Protein AF-A0A1F8XAC3-F1 (afdb_monomer_lite)

Radius of gyration: 20.21 Å; chains: 1; bounding box: 44×47×53 Å

Structure (mmCIF, N/CA/C/O backbone):
data_AF-A0A1F8XAC3-F1
#
_entry.id   AF-A0A1F8XAC3-F1
#
loop_
_atom_site.group_PDB
_atom_site.id
_atom_site.type_symbol
_atom_site.label_atom_id
_atom_site.label_alt_id
_atom_site.label_comp_id
_atom_site.label_asym_id
_atom_site.label_entity_id
_atom_site.label_seq_id
_atom_site.pdbx_PDB_ins_code
_atom_site.Cartn_x
_atom_site.Cartn_y
_atom_site.Cartn_z
_atom_site.occupancy
_atom_site.B_iso_or_equiv
_atom_site.auth_seq_id
_atom_site.auth_comp_id
_atom_site.auth_asym_id
_atom_site.auth_atom_id
_atom_site.pdbx_PDB_model_num
ATOM 1 N N . MET A 1 1 ? -15.341 -5.602 29.351 1.00 47.81 1 MET A N 1
ATOM 2 C CA . MET A 1 1 ? -14.006 -5.014 29.039 1.00 47.81 1 MET A CA 1
ATOM 3 C C . MET A 1 1 ? -13.212 -5.706 27.918 1.00 47.81 1 MET A C 1
ATOM 5 O O . MET A 1 1 ? -12.562 -4.997 27.159 1.00 47.81 1 MET A O 1
ATOM 9 N N . LYS A 1 2 ? -13.253 -7.042 27.744 1.00 48.47 2 LYS A N 1
ATOM 10 C CA . LYS A 1 2 ? -12.425 -7.762 26.741 1.00 48.47 2 LYS A CA 1
ATOM 11 C C . LYS A 1 2 ? -12.657 -7.351 25.266 1.00 48.47 2 LYS A C 1
ATOM 13 O O . LYS A 1 2 ? -11.693 -7.290 24.507 1.00 48.47 2 LYS A O 1
ATOM 18 N N . LYS A 1 3 ? -13.893 -7.005 24.864 1.00 52.47 3 LYS A N 1
ATOM 19 C CA . LYS A 1 3 ? -14.219 -6.577 23.481 1.00 52.47 3 LYS A CA 1
ATOM 20 C C . LYS A 1 3 ? -13.554 -5.247 23.072 1.00 52.47 3 LYS A C 1
ATOM 22 O O . LYS A 1 3 ? -13.060 -5.150 21.956 1.00 52.47 3 LYS A O 1
ATOM 27 N N . LYS A 1 4 ? -13.452 -4.263 23.983 1.00 55.66 4 LYS A N 1
ATOM 28 C CA . LYS A 1 4 ? -12.776 -2.970 23.723 1.00 55.66 4 LYS A CA 1
ATOM 29 C C . LYS A 1 4 ? -11.272 -3.138 23.459 1.00 55.66 4 LYS A C 1
ATOM 31 O O . LYS A 1 4 ? -10.754 -2.542 22.524 1.00 55.66 4 LYS A O 1
ATOM 36 N N . LYS A 1 5 ? -10.591 -3.997 24.235 1.00 61.62 5 LYS A N 1
ATOM 37 C CA . LYS A 1 5 ? -9.147 -4.276 24.079 1.00 61.62 5 LYS A CA 1
ATOM 38 C C . LYS A 1 5 ? -8.809 -4.969 22.752 1.00 61.62 5 LYS A C 1
ATOM 40 O O . LYS A 1 5 ? -7.773 -4.667 22.170 1.00 61.62 5 LYS A O 1
ATOM 45 N N . LYS A 1 6 ? -9.653 -5.896 22.275 1.00 62.28 6 LYS A N 1
ATOM 46 C CA . LYS A 1 6 ? -9.431 -6.586 20.989 1.00 62.28 6 LYS A CA 1
ATOM 47 C C . LYS A 1 6 ? -9.575 -5.637 19.796 1.00 62.28 6 LYS A C 1
ATOM 49 O O . LYS A 1 6 ? -8.729 -5.674 18.911 1.00 62.28 6 LYS A O 1
ATOM 54 N N . GLY A 1 7 ? -10.579 -4.757 19.819 1.00 68.19 7 GLY A N 1
ATOM 55 C CA . GLY A 1 7 ? -10.755 -3.766 18.757 1.00 68.19 7 GLY A CA 1
ATOM 56 C C . GLY A 1 7 ? -9.574 -2.792 18.653 1.00 68.19 7 GLY A C 1
ATOM 57 O O . GLY A 1 7 ? -9.045 -2.534 17.578 1.00 68.19 7 GLY A O 1
ATOM 58 N N . GLU A 1 8 ? -9.055 -2.312 19.782 1.00 77.44 8 GLU A N 1
ATOM 59 C CA . GLU A 1 8 ? -7.905 -1.403 19.741 1.00 77.44 8 GLU A CA 1
ATOM 60 C C . GLU A 1 8 ? -6.641 -2.052 19.146 1.00 77.44 8 GLU A C 1
ATOM 62 O O . GLU A 1 8 ? -5.909 -1.399 18.406 1.00 77.44 8 GLU A O 1
ATOM 67 N N . LYS A 1 9 ? -6.402 -3.343 19.417 1.00 83.31 9 LYS A N 1
ATOM 68 C CA . LYS A 1 9 ? -5.273 -4.082 18.829 1.00 83.31 9 LYS A CA 1
ATOM 69 C C . LYS A 1 9 ? -5.418 -4.255 17.318 1.00 83.31 9 LYS A C 1
ATOM 71 O O . LYS A 1 9 ? -4.451 -4.033 16.600 1.00 83.31 9 LYS A O 1
ATOM 76 N N . PHE A 1 10 ? -6.608 -4.616 16.840 1.00 83.12 10 PHE A N 1
ATOM 77 C CA . PHE A 1 10 ? -6.841 -4.795 15.407 1.00 83.12 10 PHE A CA 1
ATOM 78 C C . PHE A 1 10 ? -6.774 -3.465 14.644 1.00 83.12 10 PHE A C 1
ATOM 80 O O . PHE A 1 10 ? -6.184 -3.402 13.574 1.00 83.12 10 PHE A O 1
ATOM 87 N N . LEU A 1 11 ? -7.262 -2.367 15.233 1.00 84.81 11 LEU A N 1
ATOM 88 C CA . LEU A 1 11 ? -7.082 -1.033 14.654 1.00 84.81 11 LEU A CA 1
ATOM 89 C C . LEU A 1 11 ? -5.596 -0.648 14.547 1.00 84.81 11 LEU A C 1
ATOM 91 O O . LEU A 1 11 ? -5.177 -0.145 13.511 1.00 84.81 11 LEU A O 1
ATOM 95 N N . LYS A 1 12 ? -4.788 -0.909 15.586 1.00 88.25 12 LYS A N 1
ATOM 96 C CA . LYS A 1 12 ? -3.331 -0.677 15.537 1.00 88.25 12 LYS A CA 1
ATOM 97 C C . LYS A 1 12 ? -2.651 -1.521 14.459 1.00 88.25 12 LYS A C 1
ATOM 99 O O . LYS A 1 12 ? -1.757 -1.017 13.793 1.00 88.25 12 LYS A O 1
ATOM 104 N N . PHE A 1 13 ? -3.099 -2.763 14.268 1.00 90.44 13 PHE A N 1
ATOM 105 C CA . PHE A 1 13 ? -2.629 -3.614 13.178 1.00 90.44 13 PHE A CA 1
ATOM 106 C C . PHE A 1 13 ? -2.939 -3.002 11.806 1.00 90.44 13 PHE A C 1
ATOM 108 O O . PHE A 1 13 ? -2.025 -2.881 11.003 1.00 90.44 13 PHE A O 1
ATOM 115 N N . ILE A 1 14 ? -4.172 -2.535 11.563 1.00 87.25 14 ILE A N 1
ATOM 116 C CA . ILE A 1 14 ? -4.540 -1.871 10.297 1.00 87.25 14 ILE A CA 1
ATOM 117 C C . ILE A 1 14 ? -3.670 -0.631 10.056 1.00 87.25 14 ILE A C 1
ATOM 119 O O . ILE A 1 14 ? -3.167 -0.446 8.952 1.00 87.25 14 ILE A O 1
ATOM 123 N N . ILE A 1 15 ? -3.472 0.201 11.085 1.00 90.38 15 ILE A N 1
ATOM 124 C CA . ILE A 1 15 ? -2.635 1.407 10.989 1.00 90.38 15 ILE A CA 1
ATOM 125 C C . ILE A 1 15 ? -1.196 1.037 10.617 1.00 90.38 15 ILE A C 1
ATOM 127 O O . ILE A 1 15 ? -0.632 1.643 9.713 1.00 90.38 15 ILE A O 1
ATOM 131 N N . ALA A 1 16 ? -0.608 0.047 11.293 1.00 92.88 16 ALA A N 1
ATOM 132 C CA . ALA A 1 16 ? 0.756 -0.391 11.017 1.00 92.88 16 ALA A CA 1
ATOM 133 C C . ALA A 1 16 ? 0.882 -1.003 9.616 1.00 92.88 16 ALA A C 1
ATOM 135 O O . ALA A 1 16 ? 1.798 -0.654 8.885 1.00 92.88 16 ALA A O 1
ATOM 136 N N . TYR A 1 17 ? -0.063 -1.859 9.228 1.00 91.44 17 TYR A N 1
ATOM 137 C CA . TYR A 1 17 ? -0.126 -2.476 7.905 1.00 91.44 17 TYR A CA 1
ATOM 138 C C . TYR A 1 17 ? -0.177 -1.424 6.791 1.00 91.44 17 TYR A C 1
ATOM 140 O O . TYR A 1 17 ? 0.678 -1.427 5.910 1.00 91.44 17 TYR A O 1
ATOM 148 N N . LYS A 1 18 ? -1.117 -0.473 6.871 1.00 90.19 18 LYS A N 1
ATOM 149 C CA . LYS A 1 18 ? -1.237 0.613 5.886 1.00 90.19 18 LYS A CA 1
ATOM 150 C C . LYS A 1 18 ? -0.026 1.535 5.886 1.00 90.19 18 LYS A C 1
ATOM 152 O O . LYS A 1 18 ? 0.438 1.921 4.823 1.00 90.19 18 LYS A O 1
ATOM 157 N N . GLY A 1 19 ? 0.508 1.855 7.065 1.00 92.81 19 GLY A N 1
ATOM 158 C CA . GLY A 1 19 ? 1.713 2.669 7.186 1.00 92.81 19 GLY A CA 1
ATOM 159 C C . GLY A 1 19 ? 2.925 2.010 6.528 1.00 92.81 19 GLY A C 1
ATOM 160 O O . GLY A 1 19 ? 3.632 2.659 5.769 1.00 92.81 19 GLY A O 1
ATOM 161 N N . LEU A 1 20 ? 3.139 0.716 6.774 1.00 94.94 20 LEU A N 1
ATOM 162 C CA . LEU A 1 20 ? 4.241 -0.042 6.178 1.00 94.94 20 LEU A CA 1
ATOM 163 C C . LEU A 1 20 ? 4.097 -0.165 4.662 1.00 94.94 20 LEU A C 1
ATOM 165 O O . LEU A 1 20 ? 5.073 0.062 3.953 1.00 94.94 20 LEU A O 1
ATOM 169 N N . ILE A 1 21 ? 2.894 -0.471 4.170 1.00 90.12 21 ILE A N 1
ATOM 170 C CA . ILE A 1 21 ? 2.629 -0.529 2.728 1.00 90.12 21 ILE A CA 1
ATOM 171 C C . ILE A 1 21 ? 2.859 0.833 2.086 1.00 90.12 21 ILE A C 1
ATOM 173 O O . ILE A 1 21 ? 3.604 0.919 1.118 1.00 90.12 21 ILE A O 1
ATOM 177 N N . GLY A 1 22 ? 2.309 1.902 2.664 1.00 92.31 22 GLY A N 1
ATOM 178 C CA . GLY A 1 22 ? 2.491 3.246 2.128 1.00 92.31 22 GLY A CA 1
ATOM 179 C C . GLY A 1 22 ? 3.960 3.673 2.102 1.00 92.31 22 GLY A C 1
ATOM 180 O O . GLY A 1 22 ? 4.419 4.232 1.113 1.00 92.31 22 GLY A O 1
ATOM 181 N N . LEU A 1 23 ? 4.735 3.363 3.148 1.00 94.81 23 LEU A N 1
ATOM 182 C CA . LEU A 1 23 ? 6.174 3.650 3.172 1.00 94.81 23 LEU A CA 1
ATOM 183 C C . LEU A 1 23 ? 6.933 2.858 2.106 1.00 94.81 23 LEU A C 1
ATOM 185 O O . LEU A 1 23 ? 7.824 3.408 1.462 1.00 94.81 23 LEU A O 1
ATOM 189 N N . PHE A 1 24 ? 6.579 1.589 1.910 1.00 93.94 24 PHE A N 1
ATOM 190 C CA . PHE A 1 24 ? 7.166 0.758 0.867 1.00 93.94 24 PHE A CA 1
ATOM 191 C C . PHE A 1 24 ? 6.852 1.305 -0.533 1.00 93.94 24 PHE A C 1
ATOM 193 O O . PHE A 1 24 ? 7.763 1.465 -1.338 1.00 93.94 24 PHE A O 1
ATOM 200 N N . GLU A 1 25 ? 5.596 1.664 -0.805 1.00 92.81 25 GLU A N 1
ATOM 201 C CA . GLU A 1 25 ? 5.165 2.264 -2.076 1.00 92.81 25 GLU A CA 1
ATOM 202 C C . GLU A 1 25 ? 5.861 3.606 -2.341 1.00 92.81 25 GLU A C 1
ATOM 204 O O . GLU A 1 25 ? 6.279 3.883 -3.467 1.00 92.81 25 GLU A O 1
ATOM 209 N N . LEU A 1 26 ? 6.054 4.430 -1.308 1.00 93.81 26 LEU A N 1
ATOM 210 C CA . LEU A 1 26 ? 6.805 5.681 -1.422 1.00 93.81 26 LEU A CA 1
ATOM 211 C C . LEU A 1 26 ? 8.287 5.435 -1.713 1.00 93.81 26 LEU A C 1
ATOM 213 O O . LEU A 1 26 ? 8.844 6.064 -2.607 1.00 93.81 26 LEU A O 1
ATOM 217 N N . ALA A 1 27 ? 8.928 4.508 -1.002 1.00 91.25 27 ALA A N 1
ATOM 218 C CA . ALA A 1 27 ? 10.325 4.164 -1.255 1.00 91.25 27 ALA A CA 1
ATOM 219 C C . ALA A 1 27 ? 10.518 3.608 -2.676 1.00 91.25 27 ALA A C 1
ATOM 221 O O . ALA A 1 27 ? 11.437 4.021 -3.384 1.00 91.25 27 ALA A O 1
ATOM 222 N N . LEU A 1 28 ? 9.614 2.724 -3.111 1.00 89.62 28 LEU A N 1
ATOM 223 C CA . LEU A 1 28 ? 9.621 2.145 -4.449 1.00 89.62 28 LEU A CA 1
ATOM 224 C C . LEU A 1 28 ? 9.414 3.223 -5.518 1.00 89.62 28 LEU A C 1
ATOM 226 O O . LEU A 1 28 ? 10.197 3.312 -6.456 1.00 89.62 28 LEU A O 1
ATOM 230 N N . SER A 1 29 ? 8.404 4.079 -5.368 1.00 91.56 29 SER A N 1
ATOM 231 C CA . SER A 1 29 ? 8.144 5.149 -6.336 1.00 91.56 29 SER A CA 1
ATOM 232 C C . SER A 1 29 ? 9.279 6.167 -6.399 1.00 91.56 29 SER A C 1
ATOM 234 O O . SER A 1 29 ? 9.654 6.543 -7.499 1.00 91.56 29 SER A O 1
ATOM 236 N N . ILE A 1 30 ? 9.901 6.557 -5.282 1.00 89.44 30 ILE A N 1
ATOM 237 C CA . ILE A 1 30 ? 11.095 7.423 -5.297 1.00 89.44 30 ILE A CA 1
ATOM 238 C C . ILE A 1 30 ? 12.251 6.752 -6.053 1.00 89.44 30 ILE A C 1
ATOM 240 O O . ILE A 1 30 ? 12.917 7.400 -6.857 1.00 89.44 30 ILE A O 1
ATOM 244 N N . SER A 1 31 ? 12.472 5.452 -5.835 1.00 85.69 31 SER A N 1
ATOM 245 C CA . SER A 1 31 ? 13.488 4.689 -6.566 1.00 85.69 31 SER A CA 1
ATOM 246 C C . SER A 1 31 ? 13.222 4.679 -8.078 1.00 85.69 31 SER A C 1
ATOM 248 O O . SER A 1 31 ? 14.146 4.928 -8.853 1.00 85.69 31 SER A O 1
ATOM 250 N N . LEU A 1 32 ? 11.965 4.487 -8.490 1.00 86.62 32 LEU A N 1
ATOM 251 C CA . LEU A 1 32 ? 11.546 4.543 -9.895 1.00 86.62 32 LEU A CA 1
ATOM 252 C C . LEU A 1 32 ? 11.641 5.964 -10.480 1.00 86.62 32 LEU A C 1
ATOM 254 O O . LEU A 1 32 ? 12.080 6.126 -11.614 1.00 86.62 32 LEU A O 1
ATOM 258 N N . LEU A 1 33 ? 11.288 7.000 -9.705 1.00 83.88 33 LEU A N 1
ATOM 259 C CA . LEU A 1 33 ? 11.365 8.407 -10.118 1.00 83.88 33 LEU A CA 1
ATOM 260 C C . LEU A 1 33 ? 12.799 8.822 -10.469 1.00 83.88 33 LEU A C 1
ATOM 262 O O . LEU A 1 33 ? 13.007 9.532 -11.452 1.00 83.88 33 LEU A O 1
ATOM 266 N N . ASN A 1 34 ? 13.781 8.343 -9.701 1.00 83.31 34 ASN A N 1
ATOM 267 C CA . ASN A 1 34 ? 15.198 8.618 -9.947 1.00 83.31 34 ASN A CA 1
ATOM 268 C C . ASN A 1 34 ? 15.718 8.022 -11.270 1.00 83.31 34 ASN A C 1
ATOM 270 O O . ASN A 1 34 ? 16.755 8.471 -11.745 1.00 83.31 34 ASN A O 1
ATOM 274 N N . HIS A 1 35 ? 14.999 7.064 -11.864 1.00 78.69 35 HIS A N 1
ATOM 275 C CA . HIS A 1 35 ? 15.371 6.374 -13.107 1.00 78.69 35 HIS A CA 1
ATOM 276 C C . HIS A 1 35 ? 14.363 6.620 -14.246 1.00 78.69 35 HIS A C 1
ATOM 278 O O . HIS A 1 35 ? 14.362 5.919 -15.250 1.00 78.69 35 HIS A O 1
ATOM 284 N N . LEU A 1 36 ? 13.504 7.643 -14.139 1.00 71.31 36 LEU A N 1
ATOM 285 C CA . LEU A 1 36 ? 12.515 7.984 -15.179 1.00 71.31 36 LEU A CA 1
ATOM 286 C C . LEU A 1 36 ? 13.117 8.347 -16.546 1.00 71.31 36 LEU A C 1
ATOM 288 O O . LEU A 1 36 ? 12.392 8.354 -17.542 1.00 71.31 36 LEU A O 1
ATOM 292 N N . GLY A 1 37 ? 14.400 8.717 -16.582 1.00 66.31 37 GLY A N 1
ATOM 293 C CA . GLY A 1 37 ? 15.130 9.012 -17.816 1.00 66.31 37 GLY A CA 1
ATOM 294 C C . GLY A 1 37 ? 15.706 7.774 -18.502 1.00 66.31 37 GLY A C 1
ATOM 295 O O . GLY A 1 37 ? 16.017 7.842 -19.692 1.00 66.31 37 GLY A O 1
ATOM 296 N N . ASP A 1 38 ? 15.813 6.663 -17.777 1.00 73.00 38 ASP A N 1
ATOM 297 C CA . ASP A 1 38 ? 16.381 5.420 -18.278 1.00 73.00 38 ASP A CA 1
ATOM 298 C C . ASP A 1 38 ? 15.298 4.576 -18.951 1.00 73.00 38 ASP A C 1
ATOM 300 O O . ASP A 1 38 ? 14.092 4.814 -18.810 1.00 73.00 38 ASP A O 1
ATOM 304 N N . SER A 1 39 ? 15.717 3.566 -19.715 1.00 69.94 39 SER A N 1
ATOM 305 C CA . SER A 1 39 ? 14.749 2.602 -20.217 1.00 69.94 39 SER A CA 1
ATOM 306 C C . SER A 1 39 ? 14.111 1.856 -19.038 1.00 69.94 39 SER A C 1
ATOM 308 O O . SER A 1 39 ? 14.724 1.638 -17.985 1.00 69.94 39 SER A O 1
ATOM 310 N N . VAL A 1 40 ? 12.854 1.439 -19.206 1.00 71.62 40 VAL A N 1
ATOM 311 C CA . VAL A 1 40 ? 12.173 0.617 -18.196 1.00 71.62 40 VAL A CA 1
ATOM 312 C C . VAL A 1 40 ? 12.997 -0.645 -17.906 1.00 71.62 40 VAL A C 1
ATOM 314 O O . VAL A 1 40 ? 13.105 -1.071 -16.760 1.00 71.62 40 VAL A O 1
ATOM 317 N N . GLU A 1 41 ? 13.646 -1.202 -18.928 1.00 72.69 41 GLU A N 1
ATOM 318 C CA . GLU A 1 41 ? 14.514 -2.373 -18.808 1.00 72.69 41 GLU A CA 1
ATOM 319 C C . GLU A 1 41 ? 15.707 -2.124 -17.868 1.00 72.69 41 GLU A C 1
ATOM 321 O O . GLU A 1 41 ? 15.954 -2.920 -16.955 1.00 72.69 41 GLU A O 1
ATOM 326 N N . ASP A 1 42 ? 16.384 -0.983 -18.012 1.00 76.69 42 ASP A N 1
ATOM 327 C CA . ASP A 1 42 ? 17.531 -0.599 -17.178 1.00 76.69 42 ASP A CA 1
ATOM 328 C C . ASP A 1 42 ? 17.123 -0.338 -15.723 1.00 76.69 42 ASP A C 1
ATOM 330 O O . ASP A 1 42 ? 17.830 -0.725 -14.785 1.00 76.69 42 ASP A O 1
ATOM 334 N N . THR A 1 43 ? 15.943 0.253 -15.515 1.00 74.12 43 THR A N 1
ATOM 335 C CA . THR A 1 43 ? 15.414 0.512 -14.168 1.00 74.12 43 THR A CA 1
ATOM 336 C C . THR A 1 43 ? 15.141 -0.791 -13.419 1.00 74.12 43 THR A C 1
ATOM 338 O O . THR A 1 43 ? 15.565 -0.962 -12.274 1.00 74.12 43 THR A O 1
ATOM 341 N N . PHE A 1 44 ? 14.450 -1.740 -14.058 1.00 75.12 44 PHE A N 1
ATOM 342 C CA . PHE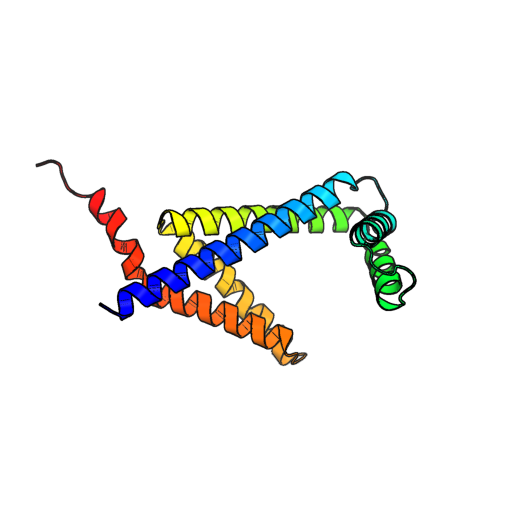 A 1 44 ? 14.150 -3.032 -13.437 1.00 75.12 44 PHE A CA 1
ATOM 343 C C . PHE A 1 44 ? 15.413 -3.876 -13.229 1.00 75.12 44 PHE A C 1
ATOM 345 O O . PHE A 1 44 ? 15.514 -4.570 -12.216 1.00 75.12 44 PHE A O 1
ATOM 352 N N . THR A 1 45 ? 16.390 -3.774 -14.132 1.00 78.25 45 THR A N 1
ATOM 353 C CA . THR A 1 45 ? 17.705 -4.413 -13.975 1.0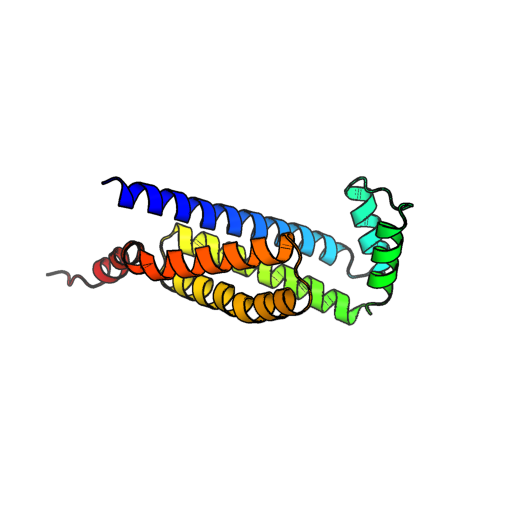0 78.25 45 THR A CA 1
ATOM 354 C C . THR A 1 45 ? 18.444 -3.856 -12.757 1.00 78.25 45 THR A C 1
ATOM 356 O O . THR A 1 45 ? 18.896 -4.618 -11.903 1.00 78.25 45 THR A O 1
ATOM 359 N N . SER A 1 46 ? 18.493 -2.531 -12.601 1.00 77.06 46 SER A N 1
ATOM 360 C CA . SER A 1 46 ? 19.148 -1.874 -11.461 1.00 77.06 46 SER A CA 1
ATOM 361 C C . SER A 1 46 ? 18.471 -2.213 -10.129 1.00 77.06 46 SER A C 1
ATOM 363 O O . SER A 1 46 ? 19.143 -2.466 -9.125 1.00 77.06 46 SER A O 1
ATOM 365 N N . LEU A 1 47 ? 17.136 -2.298 -10.122 1.00 75.44 47 LEU A N 1
ATOM 366 C CA . LEU A 1 47 ? 16.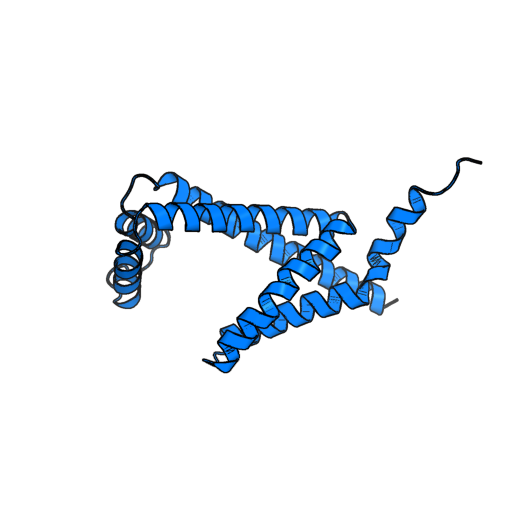366 -2.723 -8.955 1.00 75.44 47 LEU A CA 1
ATOM 367 C C . LEU A 1 47 ? 16.695 -4.176 -8.576 1.00 75.44 47 LEU A C 1
ATOM 369 O O . LEU A 1 47 ? 16.987 -4.448 -7.410 1.00 75.44 47 LEU A O 1
ATOM 373 N N . ALA A 1 48 ? 16.714 -5.088 -9.555 1.00 78.19 48 ALA A N 1
ATOM 374 C CA . ALA A 1 48 ? 17.042 -6.497 -9.345 1.00 78.19 48 ALA A CA 1
ATOM 375 C C . ALA A 1 48 ? 18.451 -6.676 -8.762 1.00 78.19 48 ALA A C 1
ATOM 377 O O . ALA A 1 48 ? 18.621 -7.393 -7.774 1.00 78.19 48 ALA A O 1
ATOM 378 N N . VAL A 1 49 ? 19.434 -5.949 -9.300 1.00 80.75 49 VAL A N 1
ATOM 379 C CA . VAL A 1 49 ? 20.813 -5.948 -8.794 1.00 80.75 49 VAL A CA 1
ATOM 380 C C . VAL A 1 49 ? 20.882 -5.406 -7.363 1.00 80.75 49 VAL A C 1
ATOM 382 O O . VAL A 1 49 ? 21.511 -6.028 -6.509 1.00 80.75 49 VAL A O 1
ATOM 385 N N . SER A 1 50 ? 20.191 -4.301 -7.053 1.00 77.88 50 SER A N 1
ATOM 386 C CA . SER A 1 50 ? 20.191 -3.718 -5.699 1.00 77.88 50 SER A CA 1
ATOM 387 C C . SER A 1 50 ? 19.588 -4.645 -4.635 1.00 77.88 50 SER A C 1
ATOM 389 O O . SER A 1 50 ? 20.004 -4.627 -3.478 1.00 77.88 50 SER A O 1
ATOM 391 N N . MET A 1 51 ? 18.633 -5.489 -5.035 1.00 75.50 51 MET A N 1
ATOM 392 C CA . MET A 1 51 ? 17.987 -6.486 -4.177 1.00 75.50 51 MET A CA 1
ATOM 393 C C . MET A 1 51 ? 18.722 -7.835 -4.175 1.00 75.50 51 MET A C 1
ATOM 395 O O . MET A 1 51 ? 18.229 -8.796 -3.583 1.00 75.50 51 MET A O 1
ATOM 399 N N . ASN A 1 52 ? 19.895 -7.905 -4.816 1.00 81.69 52 ASN A N 1
ATOM 400 C CA . ASN A 1 52 ? 20.722 -9.102 -4.946 1.00 81.69 52 ASN A CA 1
ATOM 401 C C . ASN A 1 52 ? 19.954 -10.291 -5.561 1.00 81.69 52 ASN A C 1
ATOM 403 O O . ASN A 1 52 ? 20.136 -11.445 -5.161 1.00 81.69 52 ASN A O 1
ATOM 407 N N . LEU A 1 53 ? 19.055 -9.989 -6.504 1.00 77.56 53 LEU A N 1
ATOM 408 C CA . LEU A 1 53 ? 18.273 -10.967 -7.250 1.00 77.56 53 LEU A CA 1
ATOM 409 C C . LEU A 1 53 ? 19.074 -11.480 -8.449 1.00 77.56 53 LEU A C 1
ATOM 411 O O . LEU A 1 53 ? 19.736 -10.715 -9.153 1.00 77.56 53 LEU A O 1
ATOM 415 N N . ASP A 1 54 ? 18.983 -12.784 -8.694 1.00 77.38 54 ASP A N 1
ATOM 416 C CA . ASP A 1 54 ? 19.678 -13.430 -9.802 1.00 77.38 54 ASP A CA 1
ATOM 417 C C . ASP A 1 54 ? 19.029 -13.040 -11.137 1.00 77.38 54 ASP A C 1
ATOM 419 O O . ASP A 1 54 ? 17.961 -13.529 -11.510 1.00 77.38 54 ASP A O 1
ATOM 423 N N . THR A 1 55 ? 19.665 -12.111 -11.845 1.00 67.88 55 THR A N 1
ATOM 424 C CA . THR A 1 55 ? 19.120 -11.536 -13.081 1.00 67.88 55 THR A CA 1
ATOM 425 C C . THR A 1 55 ? 19.181 -12.534 -14.248 1.00 67.88 55 THR A C 1
ATOM 427 O O . THR A 1 55 ? 18.390 -12.420 -15.187 1.00 67.88 55 THR A O 1
ATOM 430 N N . ASP A 1 56 ? 20.016 -13.577 -14.145 1.00 72.75 56 ASP A N 1
ATOM 431 C CA . ASP A 1 56 ? 20.077 -14.681 -15.113 1.00 72.75 56 ASP A CA 1
ATOM 432 C C . ASP A 1 56 ? 18.927 -15.682 -14.938 1.00 72.75 56 ASP A C 1
ATOM 434 O O . ASP A 1 56 ? 18.643 -16.497 -15.825 1.00 72.75 56 ASP A O 1
ATOM 438 N N . HIS A 1 57 ? 18.186 -15.602 -13.830 1.00 78.44 57 HIS A N 1
ATOM 439 C CA . HIS A 1 57 ? 17.022 -16.446 -13.628 1.00 78.44 57 HIS A CA 1
ATOM 440 C C . HIS A 1 57 ? 15.933 -16.107 -14.660 1.00 78.44 57 HIS A C 1
ATOM 442 O O . HIS A 1 57 ? 15.474 -14.967 -14.760 1.00 78.44 57 HIS A O 1
ATOM 448 N N . GLN A 1 58 ? 15.448 -17.115 -15.400 1.00 78.00 58 GLN A N 1
ATOM 449 C CA . GLN A 1 58 ? 14.509 -16.938 -16.526 1.00 78.00 58 GLN A CA 1
ATOM 450 C C . GLN A 1 58 ? 13.249 -16.130 -16.173 1.00 78.00 58 GLN A C 1
ATOM 452 O O . GLN A 1 58 ? 12.683 -15.444 -17.022 1.00 78.00 58 GLN A O 1
ATOM 457 N N . ILE A 1 59 ? 12.801 -16.203 -14.917 1.00 74.38 59 ILE A N 1
ATOM 458 C CA . ILE A 1 59 ? 11.639 -15.453 -14.417 1.00 74.38 59 ILE A CA 1
ATOM 459 C C . ILE A 1 59 ? 11.940 -13.949 -14.344 1.00 74.38 59 ILE A C 1
ATOM 461 O O . ILE A 1 59 ? 11.101 -13.143 -14.744 1.00 74.38 59 ILE A O 1
ATOM 465 N N . ILE A 1 60 ? 13.128 -13.577 -13.863 1.00 74.69 60 ILE A N 1
ATOM 466 C CA . ILE A 1 60 ? 13.531 -12.182 -13.658 1.00 74.69 60 ILE A CA 1
ATOM 467 C C . ILE A 1 60 ? 13.826 -11.531 -15.008 1.00 74.69 60 ILE A C 1
ATOM 469 O O . ILE A 1 60 ? 13.244 -10.494 -15.320 1.00 74.69 60 ILE A O 1
ATOM 473 N N . SER A 1 61 ? 14.601 -12.192 -15.869 1.00 75.44 61 SER A N 1
ATOM 474 C CA . SER A 1 61 ? 14.872 -11.702 -17.227 1.00 75.44 61 SER A CA 1
ATOM 475 C C . SER A 1 61 ? 13.605 -11.593 -18.089 1.00 75.44 61 SER A C 1
ATOM 477 O O . SER A 1 61 ? 13.442 -10.632 -18.841 1.00 75.44 61 SER A O 1
ATOM 479 N N . SER A 1 62 ? 12.647 -12.518 -17.942 1.00 76.31 62 SER A N 1
ATOM 480 C CA . SER A 1 62 ? 11.342 -12.415 -18.615 1.00 76.31 62 SER A CA 1
ATOM 481 C C . SER A 1 62 ? 10.485 -11.265 -18.081 1.00 76.31 62 SER A C 1
ATOM 483 O O . SER A 1 62 ? 9.753 -10.644 -18.853 1.00 76.31 62 SER A O 1
ATOM 485 N N . ALA A 1 63 ? 10.542 -10.983 -16.776 1.00 73.56 63 ALA A N 1
ATOM 486 C CA . ALA A 1 63 ? 9.830 -9.862 -16.170 1.00 73.56 63 ALA A CA 1
ATOM 487 C C . ALA A 1 63 ? 10.412 -8.516 -16.629 1.00 73.56 63 ALA A C 1
ATOM 489 O O . ALA A 1 63 ? 9.648 -7.644 -17.037 1.00 73.56 63 ALA A O 1
ATOM 490 N N . ILE A 1 64 ? 11.744 -8.394 -16.651 1.00 75.75 64 ILE A N 1
ATOM 491 C CA . ILE A 1 64 ? 12.481 -7.220 -17.142 1.00 75.75 64 ILE A CA 1
ATOM 492 C C . ILE A 1 64 ? 12.127 -6.935 -18.607 1.00 75.75 64 ILE A C 1
ATOM 494 O O . ILE A 1 64 ? 11.688 -5.833 -18.928 1.00 75.75 64 ILE A O 1
ATOM 498 N N . LYS A 1 65 ? 12.179 -7.948 -19.483 1.00 77.25 65 LYS A N 1
ATOM 499 C CA . LYS A 1 65 ? 11.805 -7.788 -20.899 1.00 77.25 65 LYS A CA 1
ATOM 500 C C . LYS A 1 65 ? 10.350 -7.382 -21.091 1.00 77.25 65 LYS A C 1
ATOM 502 O O . LYS A 1 65 ? 10.055 -6.514 -21.904 1.00 77.25 65 LYS A O 1
ATOM 507 N N . LYS A 1 66 ? 9.419 -7.991 -20.347 1.00 75.44 66 LYS A N 1
ATOM 508 C CA . LYS A 1 66 ? 8.000 -7.599 -20.403 1.00 75.44 66 LYS A CA 1
ATOM 509 C C . LYS A 1 66 ? 7.788 -6.164 -19.929 1.00 75.44 66 LYS A C 1
ATOM 511 O O . LYS A 1 66 ? 6.948 -5.475 -20.497 1.00 75.44 66 LYS A O 1
ATOM 516 N N . ALA A 1 67 ? 8.538 -5.724 -18.922 1.00 68.44 67 ALA A N 1
ATOM 517 C CA . ALA A 1 67 ? 8.507 -4.346 -18.457 1.00 68.44 67 ALA A CA 1
ATOM 518 C C . ALA A 1 67 ? 9.097 -3.383 -19.500 1.00 68.44 67 ALA A C 1
ATOM 520 O O . ALA A 1 67 ? 8.504 -2.340 -19.737 1.00 68.44 67 ALA A O 1
ATOM 521 N N . GLY A 1 68 ? 10.172 -3.764 -20.199 1.00 71.44 68 GLY A N 1
ATOM 522 C CA . GLY A 1 68 ? 10.764 -2.992 -21.302 1.00 71.44 68 GLY A CA 1
ATOM 523 C C . GLY A 1 68 ? 9.821 -2.743 -22.488 1.00 71.44 68 GLY A C 1
ATOM 524 O O . GLY A 1 68 ? 9.952 -1.741 -23.183 1.00 71.44 68 GLY A O 1
ATOM 525 N N . VAL A 1 69 ? 8.819 -3.609 -22.697 1.00 75.81 69 VAL A N 1
ATOM 526 C CA . VAL A 1 69 ? 7.766 -3.404 -23.715 1.00 75.81 69 VAL A CA 1
ATOM 527 C C . VAL A 1 69 ? 6.780 -2.294 -23.311 1.00 75.81 69 VAL A C 1
ATOM 529 O O . VAL A 1 69 ? 6.091 -1.734 -24.166 1.00 75.81 69 VAL A O 1
ATOM 532 N N . LEU A 1 70 ? 6.700 -1.944 -22.023 1.00 70.12 70 LEU A N 1
ATOM 533 C CA . LEU A 1 70 ? 5.882 -0.828 -21.556 1.00 70.12 70 LEU A CA 1
ATOM 534 C C . LEU A 1 70 ? 6.572 0.478 -21.962 1.00 70.12 70 LEU A C 1
ATOM 536 O O . LEU A 1 70 ? 7.647 0.803 -21.470 1.00 70.12 70 LEU A O 1
ATOM 540 N N . GLY A 1 71 ? 5.959 1.248 -22.862 1.00 72.69 71 GLY A N 1
ATOM 541 C CA . GLY A 1 71 ? 6.529 2.529 -23.287 1.00 72.69 71 GLY A CA 1
ATOM 542 C C . GLY A 1 71 ? 6.721 3.503 -22.116 1.00 72.69 71 GLY A C 1
ATOM 543 O O . GLY A 1 71 ? 5.932 3.501 -21.167 1.00 72.69 71 GLY A O 1
ATOM 544 N N . ASN A 1 72 ? 7.718 4.392 -22.217 1.00 73.44 72 ASN A N 1
ATOM 545 C CA . ASN A 1 72 ? 8.089 5.352 -21.160 1.00 73.44 72 ASN A CA 1
ATOM 546 C C . ASN A 1 72 ? 6.898 6.152 -20.598 1.00 73.44 72 ASN A C 1
ATOM 548 O O . ASN A 1 72 ? 6.845 6.431 -19.404 1.00 73.44 72 ASN A O 1
ATOM 552 N N . GLY A 1 73 ? 5.897 6.472 -21.426 1.00 78.00 73 GLY A N 1
ATOM 553 C CA . GLY A 1 73 ? 4.673 7.131 -20.961 1.00 78.00 73 GLY A CA 1
ATOM 554 C C . GLY A 1 73 ? 3.881 6.295 -19.948 1.00 78.00 73 GLY A C 1
ATOM 555 O O . GLY A 1 73 ? 3.469 6.811 -18.913 1.00 78.00 73 GLY A O 1
ATOM 556 N N . MET A 1 74 ? 3.697 4.996 -20.203 1.00 81.56 74 MET A N 1
ATOM 557 C CA . MET A 1 74 ? 2.996 4.093 -19.283 1.00 81.56 74 MET A CA 1
ATOM 558 C C . MET A 1 74 ? 3.792 3.885 -17.991 1.00 81.56 74 MET A C 1
ATOM 560 O O . MET A 1 74 ? 3.202 3.840 -16.914 1.00 81.56 74 MET A O 1
ATOM 564 N N . PHE A 1 75 ? 5.121 3.832 -18.082 1.00 82.19 75 PHE A N 1
ATOM 565 C CA . PHE A 1 75 ? 6.003 3.746 -16.919 1.00 82.19 75 PHE A CA 1
ATOM 566 C C . PHE A 1 75 ? 5.872 4.954 -15.976 1.00 82.19 75 PHE A C 1
ATOM 568 O O . PHE A 1 75 ? 5.761 4.777 -14.759 1.00 82.19 75 PHE A O 1
ATOM 575 N N . ILE A 1 76 ? 5.784 6.170 -16.531 1.00 85.00 76 ILE A N 1
ATOM 576 C CA . ILE A 1 76 ? 5.521 7.396 -15.760 1.00 85.00 76 ILE A CA 1
ATOM 577 C C . ILE A 1 76 ? 4.173 7.297 -15.039 1.00 85.00 76 ILE A C 1
ATOM 579 O O . ILE A 1 76 ? 4.099 7.555 -13.839 1.00 85.00 76 ILE A O 1
ATOM 583 N N . TRP A 1 77 ? 3.112 6.883 -15.741 1.00 85.81 77 TRP A N 1
ATOM 584 C CA . TRP A 1 77 ? 1.780 6.744 -15.144 1.00 85.81 77 TRP A CA 1
ATOM 585 C C . TRP A 1 77 ? 1.728 5.688 -14.037 1.00 85.81 77 TRP A C 1
ATOM 587 O O . TRP A 1 77 ? 1.100 5.926 -13.007 1.00 85.81 77 TRP A O 1
ATOM 597 N N . ILE A 1 78 ? 2.410 4.553 -14.210 1.00 86.88 78 ILE A N 1
ATOM 598 C CA . ILE A 1 78 ? 2.513 3.513 -13.176 1.00 86.88 78 ILE A CA 1
ATOM 599 C C . ILE A 1 78 ? 3.243 4.061 -11.950 1.00 86.88 78 ILE A C 1
ATOM 601 O O . ILE A 1 78 ? 2.736 3.948 -10.836 1.00 86.88 78 ILE A O 1
ATOM 605 N N . THR A 1 79 ? 4.397 4.700 -12.149 1.00 88.00 79 THR A N 1
ATOM 606 C CA . THR A 1 79 ? 5.190 5.286 -11.060 1.00 88.00 79 THR A CA 1
ATOM 607 C C . THR A 1 79 ? 4.395 6.348 -10.299 1.00 88.00 79 THR A C 1
ATOM 609 O O . THR A 1 79 ? 4.349 6.327 -9.068 1.00 88.00 79 THR A O 1
ATOM 612 N N . ALA A 1 80 ? 3.699 7.232 -11.021 1.00 90.00 80 ALA A N 1
ATOM 613 C CA . ALA A 1 80 ? 2.815 8.236 -10.436 1.00 90.00 80 ALA A CA 1
ATOM 614 C C . ALA A 1 80 ? 1.647 7.600 -9.664 1.00 90.00 80 ALA A C 1
ATOM 616 O O . ALA A 1 80 ? 1.298 8.068 -8.581 1.00 90.00 80 ALA A O 1
ATOM 617 N N . GLY A 1 81 ? 1.076 6.511 -10.188 1.00 91.25 81 GLY A N 1
ATOM 618 C CA . GLY A 1 81 ? 0.041 5.733 -9.515 1.00 91.25 81 GLY A CA 1
ATOM 619 C C . GLY A 1 81 ? 0.529 5.163 -8.185 1.00 91.25 81 GLY A C 1
ATOM 620 O O . GLY A 1 81 ? -0.097 5.406 -7.156 1.00 91.25 81 GLY A O 1
ATOM 621 N N . ILE A 1 82 ? 1.676 4.475 -8.181 1.00 91.94 82 ILE A N 1
ATOM 622 C CA . ILE A 1 82 ? 2.277 3.903 -6.965 1.00 91.94 82 ILE A CA 1
ATOM 623 C C . ILE A 1 82 ? 2.560 4.999 -5.933 1.00 91.94 82 ILE A C 1
ATOM 625 O O . ILE A 1 82 ? 2.235 4.834 -4.759 1.00 91.94 82 ILE A O 1
ATOM 629 N N . PHE A 1 83 ? 3.107 6.139 -6.362 1.00 93.75 83 PHE A N 1
ATOM 630 C CA . PHE A 1 83 ? 3.342 7.276 -5.473 1.00 93.75 83 PHE A CA 1
ATOM 631 C C . PHE A 1 83 ? 2.038 7.787 -4.844 1.00 93.75 83 PHE A C 1
ATOM 633 O O . PHE A 1 83 ? 1.959 7.966 -3.628 1.00 93.75 83 PHE A O 1
ATOM 640 N N . ALA A 1 84 ? 0.995 7.988 -5.656 1.00 93.12 84 ALA A N 1
ATOM 641 C CA . ALA A 1 84 ? -0.302 8.462 -5.183 1.00 93.12 84 ALA A CA 1
ATOM 642 C C . ALA A 1 84 ? -0.947 7.484 -4.184 1.00 93.12 84 ALA A C 1
ATOM 644 O O . ALA A 1 84 ? -1.450 7.918 -3.144 1.00 93.12 84 ALA A O 1
ATOM 645 N N . PHE A 1 85 ? -0.882 6.176 -4.457 1.00 90.50 85 PHE A N 1
ATOM 646 C CA . PHE A 1 85 ? -1.346 5.138 -3.533 1.00 90.50 85 PHE A CA 1
ATOM 647 C C . PHE A 1 85 ? -0.543 5.129 -2.229 1.00 90.50 85 PHE A C 1
ATOM 649 O O . PHE A 1 85 ? -1.146 5.112 -1.154 1.00 90.50 85 PHE A O 1
ATOM 656 N N . GLY A 1 86 ? 0.784 5.266 -2.305 1.00 92.50 86 GLY A N 1
ATOM 657 C CA . GLY A 1 86 ? 1.652 5.366 -1.134 1.00 92.50 86 GLY A CA 1
ATOM 658 C C . GLY A 1 86 ? 1.266 6.530 -0.226 1.00 92.50 86 GLY 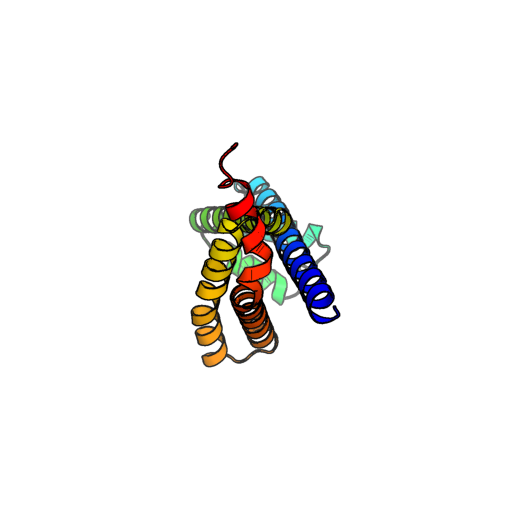A C 1
ATOM 659 O O . GLY A 1 86 ? 1.029 6.346 0.971 1.00 92.50 86 GLY A O 1
ATOM 660 N N . VAL A 1 87 ? 1.105 7.728 -0.799 1.00 93.88 87 VAL A N 1
ATOM 661 C CA . VAL A 1 87 ? 0.634 8.915 -0.065 1.00 93.88 87 VAL A CA 1
ATOM 662 C C . VAL A 1 87 ? -0.744 8.668 0.554 1.00 93.88 87 VAL A C 1
ATOM 664 O O . VAL A 1 87 ? -0.949 8.957 1.735 1.00 93.88 87 VAL A O 1
ATOM 667 N N . MET A 1 88 ? -1.686 8.105 -0.204 1.00 91.38 88 MET A N 1
ATOM 668 C CA . MET A 1 88 ? -3.039 7.817 0.274 1.00 91.38 88 MET A CA 1
ATOM 669 C C . MET A 1 88 ? -3.038 6.842 1.462 1.00 91.38 88 MET A C 1
ATOM 671 O O . MET A 1 88 ? -3.683 7.124 2.473 1.00 91.38 88 MET A O 1
ATOM 675 N N . ASN A 1 89 ? -2.267 5.752 1.395 1.00 90.62 89 ASN A N 1
ATOM 676 C CA . ASN A 1 89 ? -2.126 4.775 2.479 1.00 90.62 89 ASN A CA 1
ATOM 677 C C . ASN A 1 89 ? -1.555 5.410 3.760 1.00 90.62 89 ASN A C 1
ATOM 679 O O . ASN A 1 89 ? -2.032 5.128 4.864 1.00 90.62 89 ASN A O 1
ATOM 683 N N . ILE A 1 90 ? -0.575 6.313 3.634 1.00 92.56 90 ILE A N 1
ATOM 684 C CA . ILE A 1 90 ? -0.025 7.064 4.774 1.00 92.56 90 ILE A CA 1
ATOM 685 C C . ILE A 1 90 ? -1.068 8.017 5.369 1.00 92.56 90 ILE A C 1
ATOM 687 O O . ILE A 1 90 ? -1.228 8.068 6.592 1.00 92.56 90 ILE A O 1
ATOM 691 N N . ILE A 1 91 ? -1.808 8.741 4.525 1.00 92.19 91 ILE A N 1
ATOM 692 C CA . ILE A 1 91 ? -2.885 9.652 4.942 1.00 92.19 91 ILE A CA 1
ATOM 693 C C . ILE A 1 91 ? -3.982 8.885 5.695 1.00 92.19 91 ILE A C 1
ATOM 695 O O . ILE A 1 91 ? -4.430 9.323 6.759 1.00 92.19 91 ILE A O 1
ATOM 699 N N . GLU A 1 92 ? -4.388 7.719 5.193 1.00 89.25 92 GLU A N 1
ATOM 700 C CA . GLU A 1 92 ? -5.334 6.823 5.860 1.00 89.25 92 GLU A CA 1
ATOM 701 C C . GLU A 1 92 ? -4.806 6.326 7.205 1.00 89.25 92 GLU A C 1
ATOM 703 O O . GLU A 1 92 ? -5.513 6.412 8.212 1.00 89.25 92 GLU A O 1
ATOM 708 N N . ALA A 1 93 ? -3.563 5.838 7.250 1.00 90.75 93 ALA A N 1
ATOM 709 C CA . ALA A 1 93 ? -2.937 5.348 8.474 1.00 90.75 93 ALA A CA 1
ATOM 710 C C . ALA A 1 93 ? -2.864 6.448 9.545 1.00 90.75 93 ALA A C 1
ATOM 712 O O . ALA A 1 93 ? -3.254 6.223 10.697 1.00 90.75 93 ALA A O 1
ATOM 713 N N . ALA A 1 94 ? -2.446 7.658 9.163 1.00 90.88 94 ALA A N 1
ATOM 714 C CA . ALA A 1 94 ? -2.417 8.822 10.042 1.00 90.88 94 ALA A CA 1
ATOM 715 C C . ALA A 1 94 ? -3.829 9.201 10.518 1.00 90.88 94 ALA A C 1
ATOM 717 O O . ALA A 1 94 ? -4.067 9.390 11.714 1.00 90.88 94 ALA A O 1
ATOM 718 N N . GLY A 1 95 ? -4.802 9.253 9.609 1.00 86.75 95 GLY A N 1
ATOM 719 C CA . GLY A 1 95 ? -6.189 9.565 9.938 1.00 86.75 95 GLY A CA 1
ATOM 720 C C . GLY A 1 95 ? -6.831 8.544 10.886 1.00 86.75 95 GLY A C 1
ATOM 721 O O . GLY A 1 95 ? -7.488 8.930 11.860 1.00 86.75 95 GLY A O 1
ATOM 722 N N . LEU A 1 96 ? -6.584 7.248 10.677 1.00 87.00 96 LEU A N 1
ATOM 723 C CA . LEU A 1 96 ? -7.008 6.171 11.574 1.00 87.00 96 LEU A CA 1
ATOM 724 C C . LEU A 1 96 ? -6.320 6.275 12.945 1.00 87.00 96 LEU A C 1
ATOM 726 O O . LEU A 1 96 ? -6.984 6.094 13.971 1.00 87.00 96 LEU A O 1
ATOM 730 N N . HIS A 1 97 ? -5.032 6.637 12.983 1.00 88.75 97 HIS A N 1
ATOM 731 C CA . HIS A 1 97 ? -4.285 6.871 14.223 1.00 88.75 97 HIS A CA 1
ATOM 732 C C . HIS A 1 97 ? -4.896 8.004 15.060 1.00 88.75 97 HIS A C 1
ATOM 734 O O . HIS A 1 97 ? -5.170 7.824 16.249 1.00 88.75 97 HIS A O 1
ATOM 740 N N . PHE A 1 98 ? -5.225 9.138 14.433 1.00 84.50 98 PHE A N 1
ATOM 741 C CA . PHE A 1 98 ? -5.878 10.278 15.097 1.00 84.50 98 PHE A CA 1
ATOM 742 C C . PHE A 1 98 ? -7.367 10.080 15.388 1.00 84.50 98 PHE A C 1
ATOM 744 O O . PHE A 1 98 ? -8.020 10.954 15.984 1.00 84.50 98 PHE A O 1
ATOM 751 N N . ARG A 1 99 ? -7.901 8.927 14.990 1.00 82.12 99 ARG A N 1
ATOM 752 C CA . ARG A 1 99 ? -9.310 8.577 15.061 1.00 82.12 99 ARG A CA 1
ATOM 753 C C . ARG A 1 99 ? -10.227 9.564 14.343 1.00 82.12 99 ARG A C 1
ATOM 755 O O . ARG A 1 99 ? -11.257 9.971 14.885 1.00 82.12 99 ARG A O 1
ATOM 762 N N . GLN A 1 100 ? -9.853 9.924 13.121 1.00 78.81 100 GLN A N 1
ATOM 763 C CA . GLN A 1 100 ? -10.644 10.773 12.240 1.00 78.81 100 GLN A CA 1
ATOM 764 C C . GLN A 1 100 ? -11.699 9.969 11.475 1.00 78.81 100 GLN A C 1
ATOM 766 O O . GLN A 1 100 ? -11.413 8.910 10.923 1.00 78.81 100 GLN A O 1
ATOM 771 N N . ARG A 1 101 ? -12.927 10.496 11.406 1.00 77.31 101 ARG A N 1
ATOM 772 C CA . ARG A 1 101 ? -14.046 9.827 10.715 1.00 77.31 101 ARG A CA 1
ATOM 773 C C . ARG A 1 101 ? -13.885 9.808 9.197 1.00 77.31 101 ARG A C 1
ATOM 775 O O . ARG A 1 101 ? -14.301 8.847 8.566 1.00 77.31 101 ARG A O 1
ATOM 782 N N . TRP A 1 102 ? -13.298 10.851 8.608 1.00 82.38 102 TRP A N 1
ATOM 783 C CA . TRP A 1 102 ? -13.087 10.896 7.158 1.00 82.38 102 TRP A CA 1
ATOM 784 C C . TRP A 1 102 ? -12.147 9.772 6.702 1.00 82.38 102 TRP A C 1
ATOM 786 O O . TRP A 1 102 ? -12.412 9.145 5.687 1.00 82.38 102 TRP A O 1
ATOM 796 N N . ALA A 1 103 ? -11.126 9.446 7.500 1.00 82.69 103 ALA A N 1
ATOM 797 C CA . ALA A 1 103 ? -10.171 8.383 7.195 1.00 82.69 103 ALA A CA 1
ATOM 798 C C . ALA A 1 103 ? -10.796 6.986 7.281 1.00 82.69 103 ALA A C 1
ATOM 800 O O . ALA A 1 103 ? -10.435 6.100 6.513 1.00 82.69 103 ALA A O 1
ATOM 801 N N . GLU A 1 104 ? -11.767 6.794 8.178 1.00 80.38 104 GLU A N 1
ATOM 802 C CA . GLU A 1 104 ? -12.555 5.562 8.250 1.00 80.38 104 GLU A CA 1
ATOM 803 C C . GLU A 1 104 ? -13.371 5.356 6.970 1.00 80.38 104 GLU A C 1
ATOM 805 O O . GLU A 1 104 ? -13.290 4.294 6.359 1.00 80.38 104 GLU A O 1
ATOM 810 N N . TRP A 1 105 ? -14.125 6.375 6.544 1.00 80.38 105 TRP A N 1
ATOM 811 C CA . TRP A 1 105 ? -14.911 6.299 5.312 1.00 80.38 105 TRP A CA 1
ATOM 812 C C . TRP A 1 105 ? -14.024 6.127 4.086 1.00 80.38 105 TRP A C 1
ATOM 814 O O . TRP A 1 105 ? -14.318 5.278 3.254 1.00 80.38 105 TRP A O 1
ATOM 824 N N . LEU A 1 106 ? -12.926 6.876 4.010 1.00 84.25 106 LEU A N 1
ATOM 825 C CA . LEU A 1 106 ? -11.974 6.789 2.912 1.00 84.25 106 LEU A CA 1
ATOM 826 C C . LEU A 1 106 ? -11.355 5.384 2.838 1.00 84.25 106 LEU A C 1
ATOM 828 O O . LEU A 1 106 ? -11.419 4.767 1.782 1.00 84.25 106 LEU A O 1
ATOM 832 N N . THR A 1 107 ? -10.938 4.810 3.973 1.00 84.81 107 THR A N 1
ATOM 833 C CA . THR A 1 107 ? -10.440 3.425 4.029 1.00 84.81 107 THR A CA 1
ATOM 834 C C . THR A 1 107 ? -11.506 2.414 3.609 1.00 84.81 107 THR A C 1
ATOM 836 O O . THR A 1 107 ? -11.217 1.498 2.846 1.00 84.81 107 THR A O 1
ATOM 839 N N . VAL A 1 108 ? -12.739 2.531 4.114 1.00 83.62 108 VAL A N 1
ATOM 840 C CA . VAL A 1 108 ? -13.825 1.589 3.791 1.00 83.62 108 VAL A CA 1
ATOM 841 C C . VAL A 1 108 ? -14.184 1.651 2.312 1.00 83.62 108 VAL A C 1
ATOM 843 O O . VAL A 1 108 ? -14.375 0.606 1.701 1.00 83.62 108 VAL A O 1
ATOM 846 N N . VAL A 1 109 ? -14.266 2.853 1.740 1.00 82.25 109 VAL A N 1
ATOM 847 C CA . VAL A 1 109 ? -14.573 3.043 0.320 1.00 82.25 109 VAL A CA 1
ATOM 848 C C . VAL A 1 109 ? -13.423 2.529 -0.537 1.00 82.25 109 VAL A C 1
ATOM 850 O O . VAL A 1 109 ? -13.669 1.709 -1.412 1.00 82.25 109 VAL A O 1
ATOM 853 N N . ALA A 1 110 ? -12.181 2.926 -0.249 1.00 81.75 110 ALA A N 1
ATOM 854 C CA . ALA A 1 110 ? -11.008 2.475 -0.993 1.00 81.75 110 ALA A CA 1
ATOM 855 C C . ALA A 1 110 ? -10.886 0.947 -0.963 1.00 81.75 110 ALA A C 1
ATOM 857 O O . ALA A 1 110 ? -10.895 0.307 -2.006 1.00 81.75 110 ALA A O 1
ATOM 858 N N . THR A 1 111 ? -10.886 0.347 0.231 1.00 82.88 111 THR A N 1
ATOM 859 C CA . THR A 1 111 ? -10.784 -1.114 0.402 1.00 82.88 111 THR A CA 1
ATOM 860 C C . THR A 1 111 ? -11.999 -1.842 -0.188 1.00 82.88 111 THR A C 1
ATOM 862 O O . THR A 1 111 ? -11.869 -2.922 -0.750 1.00 82.88 111 THR A O 1
ATOM 865 N N . GLY A 1 112 ? -13.192 -1.250 -0.091 1.00 81.75 112 GLY A N 1
ATOM 866 C CA . GLY A 1 112 ? -14.421 -1.806 -0.653 1.00 81.75 112 GLY A CA 1
ATOM 867 C C . GLY A 1 112 ? -14.441 -1.814 -2.181 1.00 81.75 112 GLY A C 1
ATOM 868 O O . GLY A 1 112 ? -14.988 -2.745 -2.762 1.00 81.75 112 GLY A O 1
ATOM 869 N N . LEU A 1 113 ? -13.811 -0.830 -2.830 1.00 84.25 113 LEU A N 1
ATOM 870 C CA . LEU A 1 113 ? -13.665 -0.780 -4.288 1.00 84.25 113 LEU A CA 1
ATOM 871 C C . LEU A 1 113 ? -12.738 -1.877 -4.831 1.00 84.25 113 LEU A C 1
ATOM 873 O O . LEU A 1 113 ? -12.921 -2.300 -5.970 1.00 84.25 113 LEU A O 1
ATOM 877 N N . PHE A 1 114 ? -11.800 -2.382 -4.024 1.00 78.06 114 PHE A N 1
ATOM 878 C CA . PHE A 1 114 ? -10.958 -3.520 -4.408 1.00 78.06 114 PHE A CA 1
ATOM 879 C C . PHE A 1 114 ? -11.718 -4.854 -4.404 1.00 78.06 114 PHE A C 1
ATOM 881 O O . PHE A 1 114 ? -11.383 -5.741 -5.183 1.00 78.06 114 PHE A O 1
ATOM 888 N N . ILE A 1 115 ? -12.779 -4.999 -3.601 1.00 82.19 115 ILE A N 1
ATOM 889 C CA . ILE A 1 115 ? -13.494 -6.278 -3.444 1.00 82.19 115 ILE A CA 1
ATOM 890 C C . ILE A 1 115 ? -14.102 -6.794 -4.765 1.00 82.19 115 ILE A C 1
ATOM 892 O O . ILE A 1 115 ? -13.871 -7.960 -5.081 1.00 82.19 115 ILE A O 1
ATOM 896 N N . PRO A 1 116 ? -14.859 -6.004 -5.562 1.00 78.31 116 PRO A N 1
ATOM 897 C CA . PRO A 1 116 ? -15.393 -6.476 -6.843 1.00 78.31 116 PRO A CA 1
ATOM 898 C C . PRO A 1 116 ? -14.297 -6.900 -7.822 1.00 78.31 116 PRO A C 1
ATOM 900 O O . PRO A 1 116 ? -14.448 -7.898 -8.524 1.00 78.31 116 PRO A O 1
ATOM 903 N N . PHE A 1 117 ? -13.193 -6.151 -7.844 1.00 78.81 117 PHE A N 1
ATOM 904 C CA . PHE A 1 117 ? -12.052 -6.419 -8.709 1.00 78.81 117 PHE A CA 1
ATOM 905 C C . PHE A 1 117 ? -11.347 -7.729 -8.320 1.00 78.81 117 PHE A C 1
ATOM 907 O O . PHE A 1 117 ? -11.157 -8.611 -9.154 1.00 78.81 117 PHE A O 1
ATOM 914 N N . GLU A 1 118 ? -11.052 -7.914 -7.034 1.00 79.25 118 GLU A N 1
ATOM 915 C CA . GLU A 1 118 ? -10.430 -9.136 -6.512 1.00 79.25 118 GLU A CA 1
ATOM 916 C C . GLU A 1 118 ? -11.339 -10.357 -6.650 1.00 79.25 118 GLU A C 1
ATOM 918 O O . GLU A 1 118 ? -10.868 -11.457 -6.935 1.00 79.25 118 GLU A O 1
ATOM 923 N N . LEU A 1 119 ? -12.651 -10.175 -6.484 1.00 81.62 119 LEU A N 1
ATOM 924 C CA . LEU A 1 119 ? -13.622 -11.241 -6.686 1.00 81.62 119 LEU A CA 1
ATOM 925 C C . LEU A 1 119 ? -13.623 -11.715 -8.143 1.00 81.62 119 LEU A C 1
ATOM 927 O O . LEU A 1 119 ? -13.621 -12.922 -8.379 1.00 81.62 119 LEU A O 1
ATOM 931 N N . TYR A 1 120 ? -13.576 -10.789 -9.105 1.00 83.00 120 TYR A N 1
ATOM 932 C CA . TYR A 1 120 ? -13.452 -11.129 -10.523 1.00 83.00 120 TYR A CA 1
ATOM 933 C C . TYR A 1 120 ? -12.172 -11.935 -10.789 1.00 83.00 120 TYR A C 1
ATOM 935 O O . TYR A 1 120 ? -12.223 -13.004 -11.397 1.00 83.00 120 TYR A O 1
ATOM 943 N N . GLU A 1 121 ? -11.035 -11.489 -10.248 1.00 78.94 121 GLU A N 1
ATOM 944 C CA . GLU A 1 121 ? -9.762 -12.199 -10.391 1.00 78.94 121 GLU A CA 1
ATOM 945 C C . GLU A 1 121 ? -9.754 -13.598 -9.761 1.00 78.94 121 GLU A C 1
ATOM 947 O O . GLU A 1 121 ? -9.118 -14.508 -10.302 1.00 78.94 121 GLU A O 1
ATOM 952 N N . VAL A 1 122 ? -10.417 -13.783 -8.615 1.00 80.56 122 VAL A N 1
ATOM 953 C CA . VAL A 1 122 ? -10.533 -15.088 -7.947 1.00 80.56 122 VAL A CA 1
ATOM 954 C C . VAL A 1 122 ? -11.440 -16.026 -8.738 1.00 80.56 122 VAL A C 1
ATOM 956 O O . VAL A 1 122 ? -11.113 -17.206 -8.853 1.00 80.56 122 VAL A O 1
ATOM 959 N N . ILE A 1 123 ? -12.543 -15.518 -9.299 1.00 83.62 123 ILE A N 1
ATOM 960 C CA . ILE A 1 123 ? -13.445 -16.304 -10.154 1.00 83.62 123 ILE A CA 1
ATOM 961 C C . ILE A 1 123 ? -12.707 -16.781 -11.409 1.00 83.62 123 ILE A C 1
ATOM 963 O O . ILE A 1 123 ? -12.875 -17.929 -11.814 1.00 83.62 123 ILE A O 1
ATOM 967 N N . GLU A 1 124 ? -11.865 -15.933 -12.001 1.00 81.62 124 GLU A N 1
ATOM 968 C CA . GLU A 1 124 ? -11.103 -16.289 -13.198 1.00 81.62 124 GLU A CA 1
ATOM 969 C C . GLU A 1 124 ? -9.937 -17.244 -12.888 1.00 81.62 124 GLU A C 1
ATOM 971 O O . GLU A 1 124 ? -9.718 -18.221 -13.607 1.00 81.62 124 GLU A O 1
ATOM 976 N N . LYS A 1 125 ? -9.175 -16.983 -11.815 1.00 78.31 125 LYS A N 1
ATOM 977 C CA . LYS A 1 125 ? -8.067 -17.841 -11.363 1.00 78.31 125 LYS A CA 1
ATOM 978 C C . LYS A 1 125 ? -7.960 -17.846 -9.842 1.00 78.31 125 LYS A C 1
ATOM 980 O O . LYS A 1 125 ? -7.443 -16.907 -9.229 1.00 78.31 125 LYS A O 1
ATOM 985 N N . VAL A 1 126 ? -8.347 -18.969 -9.244 1.00 79.25 126 VAL A N 1
ATOM 986 C CA . VAL A 1 126 ? -8.206 -19.203 -7.805 1.00 79.25 126 VAL A CA 1
ATOM 987 C C . VAL A 1 126 ? -6.734 -19.440 -7.469 1.00 79.25 126 VAL A C 1
ATOM 989 O O . VAL A 1 126 ? -6.171 -20.490 -7.771 1.00 79.25 126 VAL A O 1
ATOM 992 N N . THR A 1 127 ? -6.103 -18.470 -6.812 1.00 85.00 127 THR A N 1
ATOM 993 C CA . THR A 1 127 ? -4.773 -18.634 -6.211 1.00 85.00 127 THR A CA 1
ATOM 994 C C . THR A 1 127 ? -4.843 -18.334 -4.720 1.00 85.00 127 THR A C 1
ATOM 996 O O . THR A 1 127 ? -5.617 -17.481 -4.282 1.00 85.00 127 THR A O 1
ATOM 999 N N . VAL A 1 128 ? -4.022 -19.029 -3.924 1.00 82.56 128 VAL A N 1
ATOM 1000 C CA . VAL A 1 128 ? -3.993 -18.868 -2.457 1.00 82.56 128 VAL A CA 1
ATOM 1001 C C . VAL A 1 128 ? -3.761 -17.406 -2.068 1.00 82.56 128 VAL A C 1
ATOM 1003 O O . VAL A 1 128 ? -4.420 -16.890 -1.169 1.00 82.56 128 VAL A O 1
ATOM 1006 N N . LEU A 1 129 ? -2.871 -16.725 -2.792 1.00 78.75 129 LEU A N 1
ATOM 1007 C CA . LEU A 1 129 ? -2.539 -15.323 -2.566 1.00 78.75 129 LEU A CA 1
ATOM 1008 C C . LEU A 1 129 ? -3.742 -14.401 -2.827 1.00 78.75 129 LEU A C 1
ATOM 1010 O O . LEU A 1 129 ? -4.061 -13.581 -1.972 1.00 78.75 129 LEU A O 1
ATOM 1014 N N . ARG A 1 130 ? -4.463 -14.573 -3.945 1.00 78.00 130 ARG A N 1
ATOM 1015 C CA . ARG A 1 130 ? -5.655 -13.761 -4.264 1.00 78.00 130 ARG A CA 1
ATOM 1016 C C . ARG A 1 130 ? -6.771 -13.942 -3.240 1.00 78.00 130 ARG A C 1
ATOM 1018 O O . ARG A 1 130 ? -7.352 -12.965 -2.778 1.00 78.00 130 ARG A O 1
ATOM 1025 N N . VAL A 1 131 ? -7.032 -15.187 -2.837 1.00 83.69 131 VAL A N 1
ATOM 1026 C CA . VAL A 1 131 ? -8.045 -15.491 -1.815 1.00 83.69 131 VAL A CA 1
ATOM 1027 C C . VAL A 1 131 ? -7.667 -14.872 -0.466 1.00 83.69 131 VAL A C 1
ATOM 1029 O O . VAL A 1 131 ? -8.527 -14.314 0.213 1.00 83.69 131 VAL A O 1
ATOM 1032 N N . ALA A 1 132 ? -6.388 -14.925 -0.080 1.00 83.31 132 ALA A N 1
ATOM 1033 C CA . ALA A 1 132 ? -5.916 -14.320 1.163 1.00 83.31 132 ALA A CA 1
ATOM 1034 C C . ALA A 1 132 ? -6.101 -12.792 1.179 1.00 83.31 132 ALA A C 1
ATOM 1036 O O . ALA A 1 132 ? -6.562 -12.252 2.187 1.00 83.31 132 ALA A O 1
ATOM 1037 N N . ILE A 1 133 ? -5.794 -12.110 0.069 1.00 82.31 133 ILE A N 1
ATOM 1038 C CA . ILE A 1 133 ? -5.990 -10.657 -0.064 1.00 82.31 133 ILE A CA 1
ATOM 1039 C C . ILE A 1 133 ? -7.479 -10.301 0.026 1.00 82.31 133 ILE A C 1
ATOM 1041 O O . ILE A 1 133 ? -7.851 -9.452 0.838 1.00 82.31 133 ILE A O 1
ATOM 1045 N N . LEU A 1 134 ? -8.341 -11.014 -0.706 1.00 82.94 134 LEU A N 1
ATOM 1046 C CA . LEU A 1 134 ? -9.788 -10.788 -0.677 1.00 82.94 134 LEU A CA 1
ATOM 1047 C C . LEU A 1 134 ? -10.354 -10.916 0.747 1.00 82.94 134 LEU A C 1
ATOM 1049 O O . LEU A 1 134 ? -11.106 -10.059 1.216 1.00 82.94 134 LEU A O 1
ATOM 1053 N N . LEU A 1 135 ? -9.958 -11.965 1.474 1.00 86.31 135 LEU A N 1
ATOM 1054 C CA . LEU A 1 135 ? -10.376 -12.170 2.863 1.00 86.31 135 LEU A CA 1
ATOM 1055 C C . LEU A 1 135 ? -9.880 -11.056 3.790 1.00 86.31 135 LEU A C 1
ATOM 1057 O O . LEU A 1 135 ? -10.621 -10.628 4.680 1.00 86.31 135 LEU A O 1
ATOM 1061 N N . LEU A 1 136 ? -8.653 -10.572 3.588 1.00 83.06 136 LEU A N 1
ATOM 1062 C CA . LEU A 1 136 ? -8.097 -9.460 4.353 1.00 83.06 136 LEU A CA 1
ATOM 1063 C C . LEU A 1 136 ? -8.905 -8.175 4.126 1.00 83.06 136 LEU A C 1
ATOM 1065 O O . LEU A 1 136 ? -9.309 -7.534 5.099 1.00 83.06 136 LEU A O 1
ATOM 1069 N N . ASN A 1 137 ? -9.207 -7.834 2.873 1.00 86.81 137 ASN A N 1
ATOM 1070 C CA . ASN A 1 137 ? -9.996 -6.652 2.526 1.00 86.81 137 ASN A CA 1
ATOM 1071 C C . ASN A 1 137 ? -11.420 -6.721 3.086 1.00 86.81 137 ASN A C 1
ATOM 1073 O O . ASN A 1 137 ? -11.885 -5.766 3.718 1.00 86.81 137 ASN A O 1
ATOM 1077 N N . ILE A 1 138 ? -12.081 -7.879 2.972 1.00 86.19 138 ILE A N 1
ATOM 1078 C CA . ILE A 1 138 ? -13.389 -8.122 3.597 1.00 86.19 138 ILE A CA 1
ATOM 1079 C C . ILE A 1 138 ? -13.305 -7.937 5.117 1.00 86.19 138 ILE A C 1
ATOM 1081 O O . ILE A 1 138 ? -14.164 -7.276 5.708 1.00 86.19 138 ILE A O 1
ATOM 1085 N N . ALA A 1 139 ? -12.270 -8.476 5.769 1.00 84.88 139 ALA A N 1
ATOM 1086 C CA . ALA A 1 139 ? -12.087 -8.342 7.211 1.00 84.88 139 ALA A CA 1
ATOM 1087 C C . ALA A 1 139 ? -11.889 -6.879 7.640 1.00 84.88 139 ALA A C 1
ATOM 1089 O O . ALA A 1 139 ? -12.469 -6.461 8.646 1.00 84.88 139 ALA A O 1
ATOM 1090 N N . ILE A 1 140 ? -11.124 -6.089 6.878 1.00 83.00 140 ILE A N 1
ATOM 1091 C CA . ILE A 1 140 ? -10.911 -4.654 7.127 1.00 83.00 140 ILE A CA 1
ATOM 1092 C C . ILE A 1 140 ? -12.235 -3.889 7.015 1.00 83.00 140 ILE A C 1
ATOM 1094 O O . ILE A 1 140 ? -12.614 -3.182 7.955 1.00 83.00 140 ILE A O 1
ATOM 1098 N N . VAL A 1 141 ? -12.962 -4.065 5.906 1.00 83.50 141 VAL A N 1
ATOM 1099 C CA . VAL A 1 141 ? -14.244 -3.387 5.653 1.00 83.50 141 VAL A CA 1
ATOM 1100 C C . VAL A 1 141 ? -15.267 -3.752 6.725 1.00 83.50 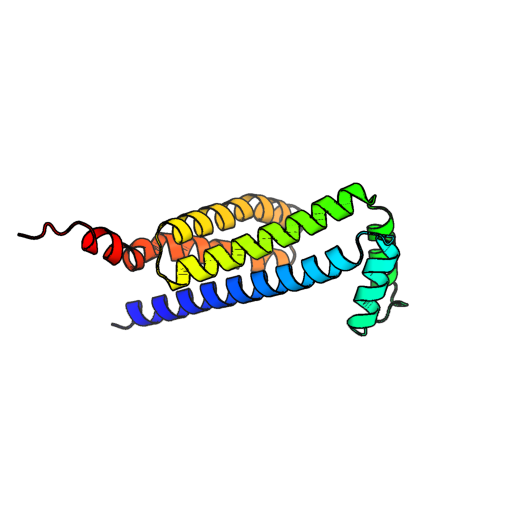141 VAL A C 1
ATOM 1102 O O . VAL A 1 141 ? -15.865 -2.865 7.341 1.00 83.50 141 VAL A O 1
ATOM 1105 N N . TYR A 1 142 ? -15.426 -5.046 7.012 1.00 85.31 142 TYR A N 1
ATOM 1106 C CA . TYR A 1 142 ? -16.344 -5.532 8.040 1.00 85.31 142 TYR A CA 1
ATOM 1107 C C . TYR A 1 142 ? -15.998 -4.971 9.422 1.00 85.31 142 TYR A C 1
ATOM 1109 O O . TYR A 1 142 ? -16.879 -4.527 10.165 1.00 85.31 142 TYR A O 1
ATOM 1117 N N . TYR A 1 143 ? -14.711 -4.965 9.776 1.00 82.50 143 TYR A N 1
ATOM 1118 C CA . TYR A 1 143 ? -14.255 -4.475 11.067 1.00 82.50 143 TYR A CA 1
ATOM 1119 C C . TYR A 1 143 ? -14.548 -2.984 11.251 1.00 82.50 143 TYR A C 1
ATOM 1121 O O . TYR A 1 143 ? -15.131 -2.600 12.269 1.00 82.50 143 TYR A O 1
ATOM 1129 N N . LEU A 1 144 ? -14.186 -2.147 10.275 1.00 78.75 144 LEU A N 1
ATOM 1130 C CA . LEU A 1 144 ? -14.429 -0.705 10.343 1.00 78.75 144 LEU A CA 1
ATOM 1131 C C . LEU A 1 144 ? -15.933 -0.406 10.368 1.00 78.75 144 LEU A C 1
ATOM 1133 O O . LEU A 1 144 ? -16.401 0.302 11.259 1.00 78.75 144 LEU A O 1
ATOM 1137 N N . ALA A 1 145 ? -16.720 -1.058 9.504 1.00 78.44 145 ALA A N 1
ATOM 1138 C CA . ALA A 1 145 ? -18.171 -0.887 9.463 1.00 78.44 145 ALA A CA 1
ATOM 1139 C C . ALA A 1 145 ? -18.865 -1.246 10.790 1.00 78.44 145 ALA A C 1
ATOM 1141 O O . ALA A 1 145 ? -19.829 -0.586 11.183 1.00 78.44 145 ALA A O 1
ATOM 1142 N N . LYS A 1 146 ? -18.364 -2.261 11.505 1.00 77.94 146 LYS A N 1
ATOM 1143 C CA . LYS A 1 146 ? -18.901 -2.705 12.800 1.00 77.94 146 LYS A CA 1
ATOM 1144 C C . LYS A 1 146 ? -18.438 -1.845 13.979 1.00 77.94 146 LYS A C 1
ATOM 1146 O O . LYS A 1 146 ? -19.136 -1.765 14.988 1.00 77.94 146 LYS A O 1
ATOM 1151 N N . HIS A 1 147 ? -17.274 -1.204 13.878 1.00 70.88 147 HIS A N 1
ATOM 1152 C CA . HIS A 1 147 ? -16.646 -0.456 14.970 1.00 70.88 147 HIS A CA 1
ATOM 1153 C C . HIS A 1 147 ? -16.736 1.078 14.841 1.00 70.88 147 HIS A C 1
ATOM 1155 O O . HIS A 1 147 ? -16.007 1.788 15.541 1.00 70.88 147 HIS A O 1
ATOM 1161 N N . LYS A 1 148 ? -17.711 1.593 14.074 1.00 65.69 148 LYS A N 1
ATOM 1162 C CA . LYS A 1 148 ? -18.054 3.030 13.929 1.00 65.69 148 LYS A CA 1
ATOM 1163 C C . LYS A 1 148 ? -18.146 3.800 15.259 1.00 65.69 148 LYS A C 1
ATOM 1165 O O . LYS A 1 148 ? -17.904 5.005 15.336 1.00 65.69 148 LYS A O 1
ATOM 1170 N N . GLU A 1 149 ? -18.485 3.117 16.353 1.00 59.00 149 GLU A N 1
ATOM 1171 C CA . GLU A 1 149 ? -18.596 3.710 17.694 1.00 59.00 149 GLU A CA 1
ATOM 1172 C C . GLU A 1 149 ? -17.257 4.156 18.307 1.00 59.00 149 GLU A C 1
ATOM 1174 O O . GLU A 1 149 ? -17.243 5.058 19.147 1.00 59.00 149 GLU A O 1
ATOM 1179 N N . LEU A 1 150 ? -16.121 3.588 17.878 1.00 58.22 150 LEU A N 1
ATOM 1180 C CA . LEU A 1 150 ? -14.790 3.982 18.366 1.00 58.22 150 LEU A CA 1
ATOM 1181 C C . LEU A 1 150 ? -14.410 5.414 17.950 1.00 58.22 150 LEU A C 1
ATOM 1183 O O . LEU A 1 150 ? -13.619 6.062 18.642 1.00 58.22 150 LEU A O 1
ATOM 1187 N N . PHE A 1 151 ? -15.023 5.917 16.875 1.00 58.38 151 PHE A N 1
ATOM 1188 C CA . PHE A 1 151 ? -14.779 7.232 16.278 1.00 58.38 151 PHE A CA 1
ATOM 1189 C C . PHE A 1 151 ? -15.949 8.212 16.522 1.00 58.38 151 PHE A C 1
ATOM 1191 O O . PHE A 1 151 ? -15.898 9.385 16.134 1.00 58.38 151 PHE A O 1
ATOM 1198 N N . LYS A 1 152 ? -17.011 7.786 17.236 1.00 56.69 152 LYS A N 1
ATOM 1199 C CA . LYS A 1 152 ? -18.150 8.657 17.586 1.00 56.69 152 LYS A CA 1
ATOM 1200 C C . LYS A 1 152 ? -17.772 9.788 18.558 1.00 56.69 152 LYS A C 1
ATOM 1202 O O . LYS A 1 152 ? -18.338 10.873 18.444 1.00 56.69 152 LYS A O 1
ATOM 1207 N N . ARG A 1 153 ? -16.798 9.578 19.455 1.00 54.03 153 ARG A N 1
ATOM 1208 C CA . ARG A 1 153 ? -16.502 10.473 20.597 1.00 54.03 153 ARG A CA 1
ATOM 1209 C C . ARG A 1 153 ? -15.977 11.877 20.245 1.00 54.03 153 ARG A C 1
ATOM 1211 O O . ARG A 1 153 ? -16.273 12.796 20.996 1.00 54.03 153 ARG A O 1
ATOM 1218 N N . LYS A 1 154 ? -15.254 12.085 19.135 1.00 51.72 154 LYS A N 1
ATOM 1219 C CA . LYS A 1 154 ? -14.676 13.416 18.824 1.00 51.72 154 LYS A CA 1
ATOM 1220 C C . LYS A 1 154 ? -15.682 14.424 18.255 1.00 51.72 154 LYS A C 1
ATOM 1222 O O . LYS A 1 154 ? -15.597 15.595 18.593 1.00 51.72 154 LYS A O 1
ATOM 1227 N N . ALA A 1 155 ? -16.672 13.995 17.468 1.00 52.34 155 ALA A N 1
ATOM 1228 C CA . ALA A 1 155 ? -17.627 14.948 16.882 1.00 52.34 155 ALA A CA 1
ATOM 1229 C C . ALA A 1 155 ? -18.618 15.539 17.904 1.00 52.34 155 ALA A C 1
ATOM 1231 O O . ALA A 1 155 ? -19.187 16.591 17.646 1.00 52.34 155 ALA A O 1
ATOM 1232 N N . MET A 1 156 ? -18.829 14.883 19.054 1.00 52.22 156 MET A N 1
ATOM 1233 C CA . MET A 1 156 ? -19.647 15.445 20.140 1.00 52.22 156 MET A CA 1
ATOM 1234 C C . MET A 1 156 ? -18.857 16.403 21.042 1.00 52.22 156 MET A C 1
ATOM 1236 O O . MET A 1 156 ? -19.447 17.319 21.598 1.00 52.22 156 MET A O 1
ATOM 1240 N N . ALA A 1 157 ? -17.531 16.252 21.138 1.00 53.94 157 ALA A N 1
ATOM 1241 C CA . ALA A 1 157 ? -16.686 17.139 21.942 1.00 53.94 157 ALA A CA 1
ATOM 1242 C C . ALA A 1 157 ? -16.550 18.555 21.346 1.00 53.94 157 ALA A C 1
ATOM 1244 O O . ALA A 1 157 ? -16.273 19.493 22.078 1.00 53.94 157 ALA A O 1
ATOM 1245 N N . HIS A 1 158 ? -16.780 18.721 20.039 1.00 52.91 158 HIS A N 1
ATOM 1246 C CA . HIS A 1 158 ? -16.763 20.026 19.364 1.00 52.91 158 HIS A CA 1
ATOM 1247 C C . HIS A 1 158 ? -18.146 20.704 19.305 1.00 52.91 158 HIS A C 1
ATOM 1249 O O . HIS A 1 158 ? -18.284 21.779 18.738 1.00 52.91 158 HIS A O 1
ATOM 1255 N N . ARG A 1 159 ? -19.185 20.053 19.849 1.00 56.19 159 ARG A N 1
ATOM 1256 C CA . ARG A 1 159 ? -20.584 20.510 19.798 1.00 56.19 159 ARG A CA 1
ATOM 1257 C C . ARG A 1 159 ? -21.173 20.824 21.173 1.00 56.19 159 ARG A C 1
ATOM 1259 O O . ARG A 1 159 ? -22.365 21.094 21.251 1.00 56.19 159 ARG A O 1
ATOM 1266 N N . ALA A 1 160 ? -20.371 20.762 22.237 1.00 51.38 160 ALA A N 1
ATOM 1267 C CA . ALA A 1 160 ? -20.791 21.253 23.542 1.00 51.38 160 ALA A CA 1
ATOM 1268 C C . ALA A 1 160 ? -20.850 22.790 23.477 1.00 51.38 160 ALA A C 1
ATOM 1270 O O . ALA A 1 160 ? -19.817 23.403 23.202 1.00 51.38 160 ALA A O 1
ATOM 1271 N N . PRO A 1 161 ? -22.020 23.419 23.683 1.00 57.25 161 PRO A N 1
ATOM 1272 C CA . PRO A 1 161 ? -22.080 24.855 23.899 1.00 57.25 161 PRO A CA 1
ATOM 1273 C C . PRO A 1 161 ? -21.332 25.159 25.196 1.00 57.25 161 PRO A C 1
ATOM 1275 O O . PRO A 1 161 ? -21.576 24.514 26.215 1.00 57.25 161 PRO A O 1
ATOM 1278 N N . SER A 1 162 ? -20.419 26.123 25.151 1.00 59.66 162 SER A N 1
ATOM 1279 C CA . SER A 1 162 ? -19.975 26.847 26.337 1.00 59.66 162 SER A CA 1
ATOM 1280 C C . SER A 1 162 ? -21.205 27.523 26.946 1.00 59.66 162 SER A C 1
ATOM 1282 O O . SER A 1 162 ? -21.683 28.519 26.399 1.00 59.66 162 SER A O 1
ATOM 1284 N N . ALA A 1 163 ? -21.747 26.924 28.001 1.00 55.88 163 ALA A N 1
ATOM 1285 C CA . ALA A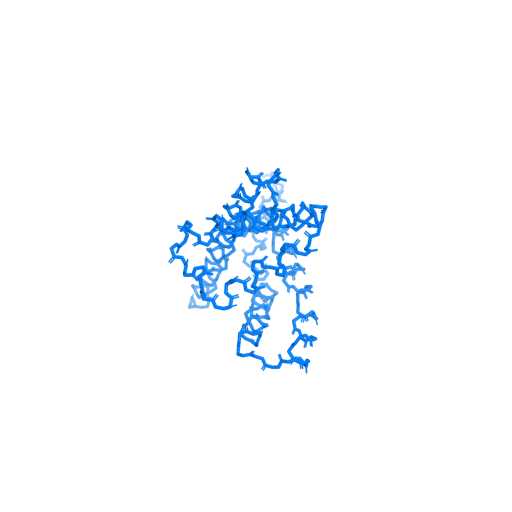 1 163 ? -22.800 27.474 28.844 1.00 55.88 163 ALA A CA 1
ATOM 1286 C C . ALA A 1 163 ? -22.253 27.604 30.264 1.00 55.88 163 ALA A C 1
ATOM 1288 O O . ALA A 1 163 ? -21.522 26.673 30.683 1.00 55.88 163 ALA A O 1
#

pLDDT: mean 78.81, std 11.24, range [47.81, 94.94]

Foldseek 3Di:
DVVVVVLVVVLLVLLVVLLVLLVVLQVVLVLLVVCLVPQQLVSLVVVCVVVVHDCPPPVSVVVSVVSNVQDSVVSVVVSVVSNVSSVLSNVLSVCSVVLHPVSLVSLLVVLVVVLVVLVVVCVVPNDPVSVVSNVVSVCSNVSSVVVVVVSPPPVVVVVDDPD

Sequence (163 aa):
MKKKKKGEKFLKFIIAYKGLIGLFELALSISLLNHLGDSVEDTFTSLAVSMNLDTDHQIISSAIKKAGVLGNGMFIWITAGIFAFGVMNIIEAAGLHFRQRWAEWLTVVATGLFIPFELYEVIEKVTVLRVAILLLNIAIVYYLAKHKELFKRKAMAHRAPSA

Secondary structure (DSSP, 8-state):
-HHHHHHHHHHHHHHHHHHHHHHHHHHHHHHHHTTTTS-HHHHHHHHHHHTT--TTSHHHHHHHHHHHTS-HHHHHHHHHHHHHHHHHHHHHHHHHHTT-HHHHHHHHHHHHHHHHHHHHHHHH---HHHHHHHHHHHHHHHHHHH-GGGGSHHHHHTS----